Protein AF-A0AAW5TRW9-F1 (afdb_monomer_lite)

Foldseek 3Di:
DDDDDDPVVCVVFWDFPDWDDDPPDIDTDIDTDDDPCQVPPPVRDDPDDDDDDDCPDPPVVVVVVVVVVPPPDD

Structure (mmCIF, N/CA/C/O backbone):
data_AF-A0AAW5TRW9-F1
#
_entry.id   AF-A0AAW5TRW9-F1
#
loop_
_atom_site.group_PDB
_atom_site.id
_atom_site.type_symbol
_atom_site.label_atom_id
_atom_site.label_alt_id
_atom_site.label_comp_id
_atom_site.label_asym_id
_atom_site.label_entity_id
_atom_site.label_seq_id
_atom_site.pdbx_PDB_ins_code
_atom_site.Cartn_x
_atom_site.Cartn_y
_atom_site.Cartn_z
_atom_site.occupancy
_atom_site.B_iso_or_equiv
_atom_site.auth_seq_id
_atom_site.auth_comp_id
_atom_site.auth_asym_id
_atom_site.auth_atom_id
_atom_site.pdbx_PDB_model_num
ATOM 1 N N . MET A 1 1 ? -22.646 7.173 13.305 1.00 52.91 1 MET A N 1
ATOM 2 C CA . MET A 1 1 ? -21.799 6.174 12.624 1.00 52.91 1 MET A CA 1
ATOM 3 C C . MET A 1 1 ? -20.512 6.881 12.255 1.00 52.91 1 MET A C 1
ATOM 5 O O . MET A 1 1 ? -20.596 7.932 11.635 1.00 52.91 1 MET A O 1
ATOM 9 N N . ALA A 1 2 ? -19.365 6.406 12.733 1.00 61.03 2 ALA A N 1
ATOM 10 C CA . ALA A 1 2 ? -18.078 6.986 12.365 1.00 61.03 2 ALA A CA 1
ATOM 11 C C . ALA A 1 2 ? -17.642 6.385 11.023 1.00 61.03 2 ALA A C 1
ATOM 13 O O . ALA A 1 2 ? -17.746 5.176 10.837 1.00 61.03 2 ALA A O 1
ATOM 14 N N . GLN A 1 3 ? -17.204 7.222 10.086 1.00 65.75 3 GLN A N 1
ATOM 15 C CA . GLN A 1 3 ? -16.594 6.772 8.838 1.00 65.75 3 GLN A CA 1
ATOM 16 C C . GLN A 1 3 ? -15.080 6.875 8.996 1.00 65.75 3 GLN A C 1
ATOM 18 O O . GLN A 1 3 ? -14.554 7.945 9.297 1.00 65.75 3 GLN A O 1
ATOM 23 N N . LEU A 1 4 ? -14.393 5.749 8.833 1.00 73.19 4 LEU A N 1
ATOM 24 C CA . LEU A 1 4 ? -12.940 5.700 8.793 1.00 73.19 4 LEU A CA 1
ATOM 25 C C . LEU A 1 4 ? -12.478 6.274 7.448 1.00 73.19 4 LEU A C 1
ATOM 27 O O . LEU A 1 4 ? -12.825 5.741 6.396 1.00 73.19 4 LEU A O 1
ATOM 31 N N . ILE A 1 5 ? -11.693 7.348 7.489 1.00 80.06 5 ILE A N 1
ATOM 32 C CA . ILE A 1 5 ? -11.103 7.966 6.301 1.00 80.06 5 ILE A CA 1
ATOM 33 C 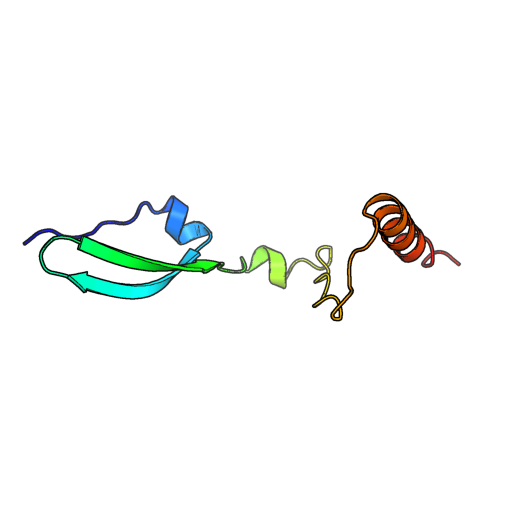C . ILE A 1 5 ? -9.592 7.813 6.415 1.00 80.06 5 ILE A C 1
ATOM 35 O O . ILE A 1 5 ? -8.974 8.355 7.331 1.00 80.06 5 ILE A O 1
ATOM 39 N N . LEU A 1 6 ? -9.005 7.059 5.490 1.00 83.00 6 LEU A N 1
ATOM 40 C CA . LEU A 1 6 ? -7.556 6.977 5.364 1.00 83.00 6 LEU A CA 1
ATOM 41 C C . LEU A 1 6 ? -7.038 8.185 4.572 1.00 83.00 6 LEU A C 1
ATOM 43 O O . LEU A 1 6 ? -7.652 8.551 3.565 1.00 83.00 6 LEU A O 1
ATOM 47 N N . PRO A 1 7 ? -5.912 8.794 4.983 1.00 86.50 7 PRO A N 1
ATOM 48 C CA . PRO A 1 7 ? -5.234 9.795 4.171 1.00 86.50 7 PRO A CA 1
ATOM 49 C C . PRO A 1 7 ? -4.908 9.236 2.783 1.00 86.50 7 PRO A C 1
ATOM 51 O O . PRO A 1 7 ? -4.396 8.121 2.656 1.00 86.50 7 PRO A O 1
ATOM 54 N N . SER A 1 8 ? -5.161 10.025 1.740 1.00 81.62 8 SER A N 1
ATOM 55 C CA . SER A 1 8 ? -4.890 9.632 0.350 1.00 81.62 8 SER A CA 1
ATOM 56 C C . SER A 1 8 ? -3.411 9.336 0.090 1.00 81.62 8 SER A C 1
ATOM 58 O O . SER A 1 8 ? -3.091 8.525 -0.772 1.00 81.62 8 SER A O 1
ATOM 60 N N . GLU A 1 9 ? -2.507 9.940 0.862 1.00 83.50 9 GLU A N 1
ATOM 61 C CA . GLU A 1 9 ? -1.066 9.674 0.802 1.00 83.50 9 GLU A CA 1
ATOM 62 C C . GLU A 1 9 ? -0.725 8.221 1.148 1.00 83.50 9 GLU A C 1
ATOM 64 O O . GLU A 1 9 ? 0.163 7.643 0.525 1.00 83.50 9 GLU A O 1
ATOM 69 N N . ILE A 1 10 ? -1.459 7.601 2.080 1.00 84.56 10 ILE A N 1
ATOM 70 C CA . ILE A 1 10 ? -1.283 6.178 2.398 1.00 84.56 10 ILE A CA 1
ATOM 71 C C . ILE A 1 10 ? -1.739 5.333 1.207 1.00 84.56 10 ILE A C 1
ATOM 73 O O . ILE A 1 10 ? -1.020 4.442 0.769 1.00 84.56 10 ILE A O 1
ATOM 77 N N . LEU A 1 11 ? -2.880 5.677 0.611 1.00 82.81 11 LEU A N 1
ATOM 78 C CA . LEU A 1 11 ? -3.438 4.955 -0.536 1.00 82.81 11 LEU A CA 1
ATOM 79 C C . LEU A 1 11 ? -2.636 5.139 -1.840 1.00 82.81 11 LEU A C 1
ATOM 81 O O . LEU A 1 11 ? -2.894 4.454 -2.824 1.00 82.81 11 LEU A O 1
ATOM 85 N N . SER A 1 12 ? -1.653 6.046 -1.859 1.00 82.88 12 SER A N 1
ATOM 86 C CA . SER A 1 12 ? -0.743 6.250 -2.997 1.00 82.88 12 SER A CA 1
ATOM 87 C C . SER A 1 12 ? 0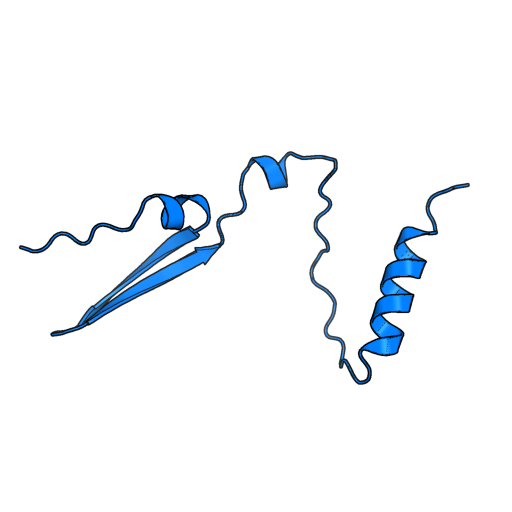.298 5.133 -3.134 1.00 82.88 12 SER A C 1
ATOM 89 O O . SER A 1 12 ? 0.704 4.803 -4.247 1.00 82.88 12 SER A O 1
ATOM 91 N N . ASN A 1 13 ? 0.727 4.552 -2.008 1.00 83.88 13 ASN A N 1
ATOM 92 C CA . ASN A 1 13 ? 1.752 3.500 -1.968 1.00 83.88 13 ASN A CA 1
ATOM 93 C C . ASN A 1 13 ? 1.255 2.200 -1.327 1.00 83.88 13 ASN A C 1
ATOM 95 O O . ASN A 1 13 ? 2.009 1.236 -1.272 1.00 83.88 13 ASN A O 1
ATOM 99 N N . PHE A 1 14 ? 0.032 2.174 -0.796 1.00 88.38 14 PHE A N 1
ATOM 100 C CA . PHE A 1 14 ? -0.500 1.014 -0.097 1.00 88.38 14 PHE A CA 1
ATOM 101 C C . PHE A 1 14 ? -1.931 0.705 -0.520 1.00 88.38 14 PHE A C 1
ATOM 103 O O . PHE A 1 14 ? -2.755 1.602 -0.697 1.00 88.38 14 PHE A O 1
ATOM 110 N N . GLU A 1 15 ? -2.237 -0.581 -0.624 1.00 88.00 15 GLU A N 1
ATOM 111 C CA . GLU A 1 15 ? -3.582 -1.097 -0.837 1.00 88.00 15 GLU A CA 1
ATOM 112 C C . GLU A 1 15 ? -4.128 -1.698 0.462 1.00 88.00 15 GLU A C 1
ATOM 114 O O . GLU A 1 15 ? -3.402 -2.322 1.239 1.00 88.00 15 GLU A O 1
ATOM 119 N N . VAL A 1 16 ? -5.423 -1.507 0.721 1.00 89.31 16 VAL A N 1
ATOM 120 C CA . VAL A 1 16 ? -6.088 -2.091 1.890 1.00 89.31 16 VAL A CA 1
ATOM 121 C C . VAL A 1 16 ? -6.431 -3.546 1.595 1.00 89.31 16 VAL A C 1
ATOM 123 O O . VAL A 1 16 ? -7.333 -3.827 0.812 1.00 89.31 16 VAL A O 1
ATOM 126 N N . VAL A 1 17 ? -5.754 -4.471 2.271 1.00 91.38 17 VAL A N 1
ATOM 127 C CA . VAL A 1 17 ? -5.972 -5.915 2.083 1.00 91.38 17 VAL A CA 1
ATOM 128 C C . VAL A 1 17 ? -6.948 -6.512 3.092 1.00 91.38 17 VAL A C 1
ATOM 130 O O . VAL A 1 17 ? -7.563 -7.545 2.827 1.00 91.38 17 VAL A O 1
ATOM 133 N N . ARG A 1 18 ? -7.107 -5.888 4.267 1.00 90.88 18 ARG A N 1
ATOM 134 C CA . ARG A 1 18 ? -8.054 -6.340 5.294 1.00 90.88 18 ARG A CA 1
ATOM 135 C C . ARG A 1 18 ? -8.392 -5.225 6.275 1.00 90.88 18 ARG A C 1
ATOM 137 O O . ARG A 1 18 ? -7.541 -4.407 6.612 1.00 90.88 18 ARG A O 1
ATOM 144 N N . VAL A 1 19 ? -9.617 -5.255 6.790 1.00 90.19 19 VAL A N 1
ATOM 145 C CA . VAL A 1 19 ? -10.049 -4.441 7.927 1.00 90.19 19 VAL A CA 1
ATOM 146 C C . VAL A 1 19 ? -10.687 -5.362 8.963 1.00 90.19 19 VAL A C 1
ATOM 148 O O . VAL A 1 19 ? -11.552 -6.165 8.621 1.00 90.19 19 VAL A O 1
ATOM 151 N N . GLU A 1 20 ? -10.241 -5.264 10.210 1.00 92.88 20 GLU A N 1
ATOM 152 C CA . GLU A 1 20 ? -10.823 -5.957 11.360 1.00 92.88 20 GLU A CA 1
ATOM 153 C C . GLU A 1 20 ? -11.296 -4.910 12.373 1.00 92.88 20 GLU A C 1
ATOM 155 O O . GLU A 1 20 ? -10.551 -3.994 12.725 1.00 92.88 20 GLU A O 1
ATOM 160 N N . GLU A 1 21 ? -12.540 -5.033 12.831 1.00 90.12 21 GLU A N 1
ATOM 161 C CA . GLU A 1 21 ? -13.151 -4.129 13.807 1.00 90.12 21 GLU A CA 1
ATOM 162 C C . GLU A 1 21 ? -13.443 -4.895 15.101 1.00 90.12 21 GLU A C 1
ATOM 164 O O . GLU A 1 21 ? -14.127 -5.918 15.102 1.00 90.12 21 GLU A O 1
ATOM 169 N N . GLU A 1 22 ? -12.901 -4.395 16.207 1.00 86.62 22 GLU A N 1
ATOM 170 C CA . GLU A 1 22 ? -13.132 -4.866 17.570 1.00 86.62 22 GLU A CA 1
ATOM 171 C C . GLU A 1 22 ? -13.780 -3.734 18.386 1.00 86.62 22 GLU A C 1
ATOM 173 O O . GLU A 1 22 ? -13.753 -2.570 17.988 1.00 86.62 22 GLU A O 1
ATOM 178 N N . ALA A 1 23 ? -14.341 -4.048 19.556 1.00 84.38 23 ALA A N 1
ATOM 179 C CA . ALA A 1 23 ? -15.173 -3.135 20.348 1.00 84.38 23 ALA A CA 1
ATOM 180 C C . ALA A 1 23 ? -14.572 -1.734 20.618 1.00 84.38 23 ALA A C 1
ATOM 182 O O . ALA A 1 23 ? -15.328 -0.785 20.819 1.00 84.38 23 ALA A O 1
ATOM 183 N N . SER A 1 24 ? -13.242 -1.584 20.631 1.00 88.12 24 SER A N 1
ATOM 184 C CA . SER A 1 24 ? -12.556 -0.294 20.815 1.00 88.12 24 SER A CA 1
ATOM 185 C C . SER A 1 24 ? -11.408 -0.041 19.833 1.00 88.12 24 SER A C 1
ATOM 187 O O . SER A 1 24 ? -10.637 0.898 20.035 1.00 88.12 24 SER A O 1
ATOM 189 N N . LEU A 1 25 ? -11.220 -0.899 18.827 1.00 88.06 25 LEU A N 1
ATOM 190 C CA . LEU A 1 25 ? -10.037 -0.878 17.969 1.00 88.06 25 LEU A CA 1
ATOM 191 C C . LEU A 1 25 ? -10.401 -1.266 16.540 1.00 88.06 25 LEU A C 1
ATOM 193 O O . LEU A 1 25 ? -11.078 -2.261 16.314 1.00 88.06 25 LEU A O 1
ATOM 197 N N . ILE A 1 26 ? -9.866 -0.523 15.577 1.00 89.62 26 ILE A N 1
ATOM 198 C CA . ILE A 1 26 ? -9.919 -0.887 14.163 1.00 89.62 26 ILE A CA 1
ATOM 199 C C . ILE A 1 26 ? -8.496 -1.217 13.720 1.00 89.62 26 ILE A C 1
ATOM 201 O O . ILE A 1 26 ? -7.585 -0.403 13.884 1.00 89.62 26 ILE A O 1
ATOM 205 N N . ARG A 1 27 ? -8.295 -2.415 13.173 1.00 91.56 27 ARG A N 1
ATOM 206 C CA . ARG A 1 27 ? -7.031 -2.869 12.587 1.00 91.56 27 ARG A CA 1
ATOM 207 C C . ARG A 1 27 ? -7.165 -2.857 11.074 1.00 91.56 27 ARG A C 1
ATOM 209 O O . ARG A 1 27 ? -8.043 -3.506 10.516 1.00 91.56 27 ARG A O 1
ATOM 216 N N . ILE A 1 28 ? -6.280 -2.127 10.412 1.00 91.56 28 ILE A N 1
ATOM 217 C CA . ILE A 1 28 ? -6.253 -2.006 8.955 1.00 91.56 28 ILE A CA 1
ATOM 218 C C . ILE A 1 28 ? -4.942 -2.617 8.494 1.00 91.56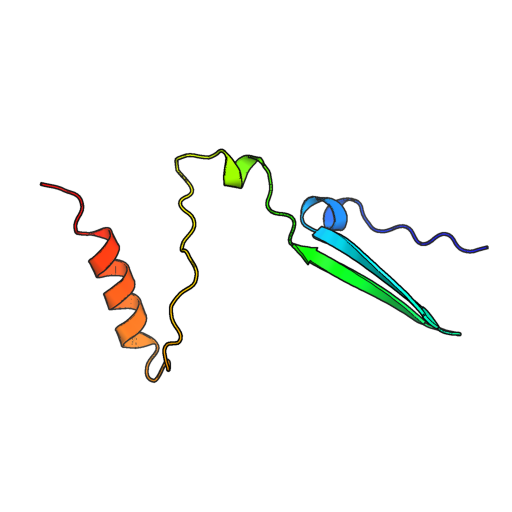 28 ILE A C 1
ATOM 220 O O . ILE A 1 28 ? -3.870 -2.198 8.930 1.00 91.56 28 ILE A O 1
ATOM 224 N N . TYR A 1 29 ? -5.036 -3.616 7.632 1.00 90.12 29 TYR A N 1
ATOM 225 C CA . TYR A 1 29 ? -3.893 -4.284 7.041 1.00 90.12 29 TYR A CA 1
ATOM 226 C C . TYR A 1 29 ? -3.658 -3.688 5.662 1.00 90.12 29 TYR A C 1
ATOM 228 O O . TYR A 1 29 ? -4.578 -3.612 4.841 1.00 90.12 29 TYR A O 1
ATOM 236 N N . LEU A 1 30 ? -2.423 -3.261 5.439 1.00 91.19 30 LEU A N 1
ATOM 237 C CA . LEU A 1 30 ? -1.976 -2.584 4.234 1.00 91.19 30 LEU A CA 1
ATOM 238 C C . LEU A 1 30 ? -0.884 -3.422 3.577 1.00 91.19 30 LEU A C 1
ATOM 240 O O . LEU A 1 30 ? 0.007 -3.902 4.279 1.00 91.19 30 LEU A O 1
ATOM 244 N N . ASP A 1 31 ? -0.959 -3.572 2.261 1.00 88.19 31 ASP A N 1
ATOM 245 C CA . ASP A 1 31 ? 0.114 -4.151 1.452 1.00 88.19 31 ASP A CA 1
ATOM 246 C C . ASP A 1 31 ? 0.703 -3.087 0.526 1.00 88.19 31 ASP A C 1
ATOM 248 O O . ASP A 1 31 ? 0.013 -2.137 0.150 1.00 88.19 31 ASP A O 1
ATOM 252 N N . GLU A 1 32 ? 1.987 -3.201 0.201 1.00 85.69 32 GLU A N 1
ATOM 253 C CA . GLU A 1 32 ? 2.679 -2.205 -0.620 1.00 85.69 32 GLU A CA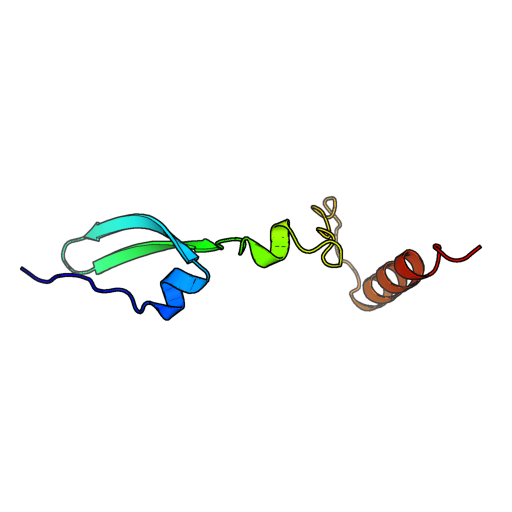 1
ATOM 254 C C . GLU A 1 32 ? 2.210 -2.297 -2.076 1.00 85.69 32 GLU A C 1
ATOM 256 O O . GLU A 1 32 ? 2.333 -3.332 -2.736 1.00 85.69 32 GLU A O 1
ATOM 261 N N . SER A 1 33 ? 1.681 -1.194 -2.606 1.00 79.62 33 SER A N 1
ATOM 262 C CA . SER A 1 33 ? 1.293 -1.109 -4.003 1.00 79.62 33 SER A CA 1
ATOM 263 C C . SER A 1 33 ? 2.516 -0.784 -4.858 1.00 79.62 33 SER A C 1
ATOM 265 O O . SER A 1 33 ? 3.167 0.257 -4.747 1.00 79.62 33 SER A O 1
ATOM 267 N N . VAL A 1 34 ? 2.843 -1.699 -5.768 1.00 73.06 34 VAL A N 1
ATOM 268 C CA . VAL A 1 34 ? 3.871 -1.436 -6.775 1.00 73.06 34 VAL A CA 1
ATOM 269 C C . VAL A 1 34 ? 3.300 -0.435 -7.774 1.00 73.06 34 VAL A C 1
ATOM 271 O O . VAL A 1 34 ? 2.410 -0.790 -8.553 1.00 73.06 34 VAL A O 1
ATOM 274 N N . LYS A 1 35 ? 3.814 0.802 -7.782 1.00 74.75 35 LYS A N 1
ATOM 275 C CA . LYS A 1 35 ? 3.384 1.807 -8.770 1.00 74.75 35 LYS A CA 1
ATOM 276 C C . LYS A 1 35 ? 3.584 1.277 -10.187 1.00 74.75 35 LYS A C 1
ATOM 278 O O . LYS A 1 35 ? 4.608 0.659 -10.484 1.00 74.75 35 LYS A O 1
ATOM 283 N N . ALA A 1 36 ? 2.620 1.551 -11.063 1.00 70.19 36 ALA A N 1
ATOM 284 C CA . ALA A 1 36 ? 2.698 1.176 -12.474 1.00 70.19 36 ALA A CA 1
ATOM 285 C C . ALA A 1 36 ? 3.980 1.716 -13.127 1.00 70.19 36 ALA A C 1
ATOM 287 O O . ALA A 1 36 ? 4.678 0.970 -13.810 1.00 70.19 36 ALA A O 1
ATOM 288 N N . ASP A 1 37 ? 4.365 2.945 -12.770 1.00 70.50 37 ASP A N 1
ATOM 289 C CA . ASP A 1 37 ? 5.605 3.585 -13.212 1.00 70.50 37 ASP A CA 1
ATOM 290 C C . ASP A 1 37 ? 6.859 2.769 -12.872 1.00 70.50 37 ASP A C 1
ATOM 292 O O . ASP A 1 37 ? 7.848 2.864 -13.582 1.00 70.50 37 ASP A O 1
ATOM 296 N N . TYR A 1 38 ? 6.854 1.946 -11.817 1.00 72.62 38 TYR A N 1
ATOM 297 C CA . TYR A 1 38 ? 7.975 1.048 -11.520 1.00 72.62 38 TYR A CA 1
ATOM 298 C C . TYR A 1 38 ? 7.959 -0.212 -12.383 1.00 72.62 38 TYR A C 1
ATOM 300 O O . TYR A 1 38 ? 9.019 -0.686 -12.773 1.00 72.62 38 TYR A O 1
ATOM 308 N N . LYS A 1 39 ? 6.774 -0.762 -12.679 1.00 68.81 39 LYS A N 1
ATOM 309 C CA . LYS A 1 39 ? 6.641 -1.970 -13.510 1.00 68.81 39 LYS A CA 1
ATOM 310 C C . LYS A 1 39 ? 6.980 -1.708 -14.972 1.00 68.81 39 LYS A C 1
ATOM 312 O O . LYS A 1 39 ? 7.512 -2.594 -15.630 1.00 68.81 39 LYS A O 1
ATOM 317 N N . GLU A 1 40 ? 6.643 -0.523 -15.469 1.00 72.69 40 GLU A N 1
ATOM 318 C CA . GLU A 1 40 ? 6.832 -0.163 -16.875 1.00 72.69 40 GLU A CA 1
ATOM 319 C C . GL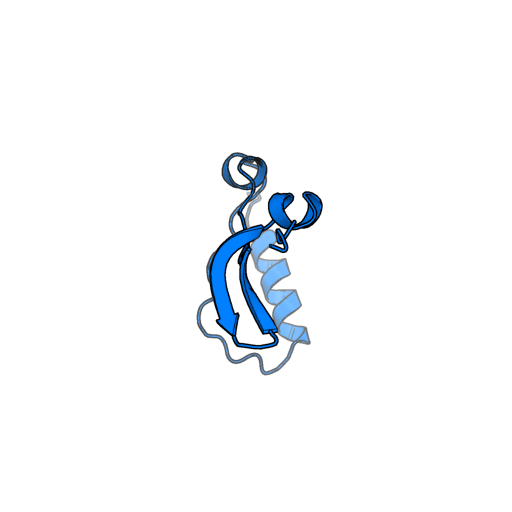U A 1 40 ? 8.142 0.577 -17.140 1.00 72.69 40 GLU A C 1
ATOM 321 O O . GLU A 1 40 ? 8.498 0.777 -18.299 1.00 72.69 40 GLU A O 1
ATOM 326 N N . ASN A 1 41 ? 8.882 0.976 -16.100 1.00 77.94 41 ASN A N 1
ATOM 327 C CA . ASN A 1 41 ? 10.146 1.671 -16.287 1.00 77.94 41 ASN A CA 1
ATOM 328 C C . ASN A 1 41 ? 11.265 0.681 -16.647 1.00 77.94 41 ASN A C 1
ATOM 330 O O . ASN A 1 41 ? 11.727 -0.062 -15.778 1.00 77.94 41 ASN A O 1
ATOM 334 N N . PRO A 1 42 ? 11.778 0.709 -17.893 1.00 75.31 42 PRO A N 1
ATOM 335 C CA . PRO A 1 42 ? 12.835 -0.199 -18.329 1.00 75.31 42 PRO A CA 1
ATOM 336 C C . PRO A 1 42 ? 14.183 0.068 -17.639 1.00 75.31 42 PRO A C 1
ATOM 338 O O . PRO A 1 42 ? 15.089 -0.752 -17.743 1.00 75.31 42 PRO A O 1
ATOM 341 N N . LEU A 1 43 ? 14.332 1.197 -16.934 1.00 80.62 43 LEU A N 1
ATOM 342 C CA . LEU A 1 43 ? 15.502 1.519 -16.110 1.00 80.62 43 LEU A CA 1
ATOM 343 C C . LEU A 1 43 ? 15.418 0.908 -14.703 1.00 80.62 43 LEU A C 1
ATOM 345 O O . LEU A 1 43 ? 16.381 0.992 -13.942 1.00 80.62 43 LEU A O 1
ATOM 349 N N . ILE A 1 44 ? 14.272 0.330 -14.332 1.00 72.06 44 ILE A N 1
ATOM 350 C CA . ILE A 1 44 ? 14.026 -0.247 -13.012 1.00 72.06 44 ILE A CA 1
ATOM 351 C C . ILE A 1 44 ? 13.904 -1.759 -13.171 1.00 72.06 44 ILE A C 1
ATOM 353 O O . ILE A 1 44 ? 12.850 -2.309 -13.474 1.00 72.06 44 ILE A O 1
ATOM 357 N N . GLU A 1 45 ? 15.023 -2.446 -12.964 1.00 68.00 45 GLU A N 1
ATOM 358 C CA . GLU A 1 45 ? 15.062 -3.904 -12.928 1.00 68.00 45 GLU A CA 1
ATOM 359 C C . GLU A 1 45 ? 14.673 -4.394 -11.526 1.00 68.00 45 GLU A C 1
ATOM 361 O O . GLU A 1 45 ? 15.214 -3.937 -10.512 1.00 68.00 45 GLU A O 1
ATOM 366 N N . SER A 1 46 ? 13.737 -5.345 -11.450 1.00 66.88 46 SER A N 1
ATOM 367 C CA . SER A 1 46 ? 13.441 -6.032 -10.192 1.00 66.88 46 SER A CA 1
ATOM 368 C C . SER A 1 46 ? 14.712 -6.711 -9.689 1.00 66.88 46 SER A C 1
ATOM 370 O O . SER A 1 46 ? 15.295 -7.542 -10.381 1.00 66.88 46 SER A O 1
ATOM 372 N N . LYS A 1 47 ? 15.129 -6.407 -8.455 1.00 69.88 47 LYS A N 1
ATOM 373 C CA . LYS A 1 47 ? 16.300 -7.049 -7.831 1.00 69.88 47 LYS A CA 1
ATOM 374 C C . LYS A 1 47 ? 16.104 -8.556 -7.589 1.00 69.88 47 LYS A C 1
ATOM 376 O O . LYS A 1 47 ? 17.058 -9.234 -7.210 1.00 69.88 47 LYS A O 1
ATOM 381 N N . GLY A 1 48 ? 14.899 -9.078 -7.838 1.00 65.50 48 GLY A N 1
ATOM 382 C CA . GLY A 1 48 ? 14.536 -10.467 -7.601 1.00 65.50 48 GLY A CA 1
ATOM 383 C C . GLY A 1 48 ? 14.537 -10.816 -6.113 1.00 65.50 48 GLY A C 1
ATOM 384 O O . GLY A 1 48 ? 15.007 -10.063 -5.260 1.00 65.50 48 GLY A O 1
ATOM 385 N N . PHE A 1 49 ? 14.007 -11.987 -5.781 1.00 61.91 49 PHE A N 1
ATOM 386 C CA . PHE A 1 49 ? 14.168 -12.516 -4.433 1.00 61.91 49 PHE A CA 1
ATOM 387 C C . PHE A 1 49 ? 15.600 -13.030 -4.279 1.00 61.91 49 PHE A C 1
ATOM 389 O O . PHE A 1 49 ? 16.039 -13.916 -5.016 1.00 61.91 49 PHE A O 1
ATOM 396 N N . CYS A 1 50 ? 16.345 -12.469 -3.326 1.00 64.31 50 CYS A N 1
ATOM 397 C CA . CYS A 1 50 ? 17.632 -13.034 -2.949 1.00 64.31 50 CYS A CA 1
ATOM 398 C C . CYS A 1 50 ? 17.388 -14.426 -2.350 1.00 64.31 50 CYS A C 1
ATOM 400 O O . CYS A 1 50 ? 16.531 -14.584 -1.477 1.00 64.31 50 CYS A O 1
ATOM 402 N N . HIS A 1 51 ? 18.126 -15.435 -2.820 1.00 67.88 51 HIS A N 1
ATOM 403 C CA . HIS A 1 51 ? 18.097 -16.769 -2.219 1.00 67.88 51 HIS A CA 1
ATOM 404 C C . HIS A 1 51 ? 18.409 -16.666 -0.722 1.00 67.88 51 HIS A C 1
ATOM 406 O O . HIS A 1 51 ? 19.116 -15.751 -0.299 1.00 67.88 51 HIS A O 1
ATOM 412 N N . VAL A 1 52 ? 17.901 -17.605 0.083 1.00 70.44 52 VAL A N 1
ATOM 413 C CA . VAL A 1 52 ? 18.163 -17.611 1.526 1.00 70.44 52 VAL A CA 1
ATOM 414 C C . VAL A 1 52 ? 19.676 -17.611 1.775 1.00 70.44 52 VAL A C 1
ATOM 416 O O . VAL A 1 52 ? 20.381 -18.574 1.479 1.00 70.44 52 VAL A O 1
ATOM 419 N N . VAL A 1 53 ? 20.194 -16.490 2.275 1.00 67.25 53 VAL A N 1
ATOM 420 C CA . VAL A 1 53 ? 21.610 -16.320 2.605 1.00 67.25 53 VAL A CA 1
ATOM 421 C C . VAL A 1 53 ? 21.739 -15.968 4.078 1.00 67.25 53 VAL A C 1
ATOM 423 O O . VAL A 1 53 ? 21.116 -15.031 4.574 1.00 67.25 53 VAL A O 1
ATOM 426 N N . THR A 1 54 ? 22.576 -16.712 4.797 1.00 67.62 54 THR A N 1
ATOM 427 C CA . THR A 1 54 ? 22.933 -16.380 6.178 1.00 67.62 54 THR A CA 1
ATOM 428 C C . THR A 1 54 ? 23.959 -15.250 6.156 1.00 67.62 54 THR A C 1
ATOM 430 O O . THR A 1 54 ? 25.147 -15.480 5.908 1.00 67.62 54 THR A O 1
ATOM 433 N N . ILE A 1 55 ? 23.512 -14.016 6.395 1.00 67.56 55 ILE A N 1
ATOM 434 C CA . ILE A 1 55 ? 24.391 -12.841 6.460 1.00 67.56 55 ILE A CA 1
ATOM 435 C C . ILE A 1 55 ? 25.236 -12.937 7.737 1.00 67.56 55 ILE A C 1
ATOM 437 O O . ILE A 1 55 ? 24.772 -12.633 8.830 1.00 67.56 55 ILE A O 1
ATOM 441 N N . ARG A 1 56 ? 26.488 -13.392 7.601 1.00 65.62 56 ARG A N 1
ATOM 442 C CA . ARG A 1 56 ? 27.461 -13.478 8.711 1.00 65.62 56 ARG A CA 1
ATOM 443 C C . ARG A 1 56 ? 28.397 -12.273 8.808 1.00 65.62 56 ARG A C 1
ATOM 445 O O . ARG A 1 56 ? 29.084 -12.127 9.810 1.00 65.62 56 ARG A O 1
ATOM 452 N N . ASN A 1 57 ? 28.443 -11.426 7.780 1.00 58.69 57 ASN A N 1
ATOM 453 C CA . ASN A 1 57 ? 29.243 -10.206 7.770 1.00 58.69 57 ASN A CA 1
ATOM 454 C C . ASN A 1 57 ? 28.690 -9.230 6.718 1.00 58.69 57 ASN A C 1
ATOM 456 O O . ASN A 1 57 ? 28.667 -9.548 5.529 1.00 58.69 57 ASN A O 1
ATOM 460 N N . PHE A 1 58 ? 28.252 -8.045 7.147 1.00 60.28 58 PHE A N 1
ATOM 461 C CA . PHE A 1 58 ? 27.709 -7.011 6.258 1.00 60.28 58 PHE A CA 1
ATOM 462 C C . PHE A 1 58 ? 28.772 -6.393 5.336 1.00 60.28 58 PHE A C 1
ATOM 464 O O . PHE A 1 58 ? 28.429 -5.876 4.275 1.00 60.28 58 PHE A O 1
ATOM 471 N N . GLN A 1 59 ? 30.057 -6.465 5.703 1.00 65.94 59 GLN A N 1
ATOM 472 C CA . GLN A 1 59 ? 31.132 -5.831 4.934 1.00 65.94 59 GLN A CA 1
ATOM 473 C C . GLN A 1 59 ? 31.381 -6.529 3.588 1.00 65.94 59 GLN A C 1
ATOM 475 O O . GLN A 1 59 ? 31.414 -5.859 2.561 1.00 65.94 59 GLN A O 1
ATOM 480 N N . GLY A 1 60 ? 31.447 -7.865 3.560 1.00 58.59 60 GLY A N 1
ATOM 481 C CA . GLY A 1 60 ? 31.681 -8.622 2.318 1.00 58.59 60 GLY A CA 1
ATOM 482 C C . GLY A 1 60 ? 30.469 -8.709 1.381 1.00 58.59 60 GLY A C 1
ATOM 483 O O . GL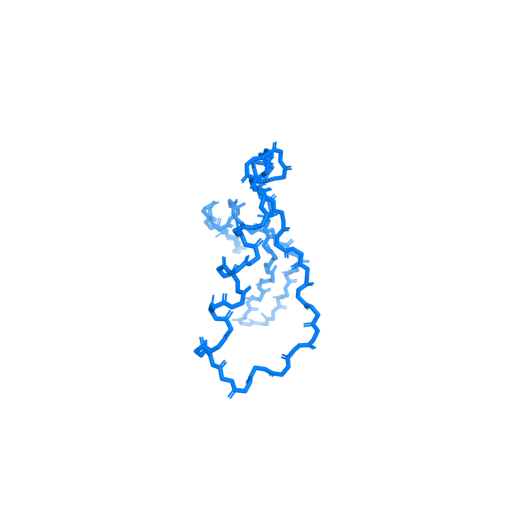Y A 1 60 ? 30.607 -9.057 0.212 1.00 58.59 60 GLY A O 1
ATOM 484 N N . PHE A 1 61 ? 29.263 -8.398 1.869 1.00 63.19 61 PHE A N 1
ATOM 485 C CA . PHE A 1 61 ? 28.053 -8.419 1.040 1.00 63.19 61 PHE A CA 1
ATOM 486 C C . PHE A 1 61 ? 27.972 -7.206 0.104 1.00 63.19 61 PHE A C 1
ATOM 488 O O . PHE A 1 61 ? 27.521 -7.342 -1.030 1.00 63.19 61 PHE A O 1
ATOM 495 N N . ARG A 1 62 ? 28.451 -6.032 0.547 1.00 58.19 62 ARG A N 1
ATOM 496 C CA . ARG A 1 62 ? 28.471 -4.821 -0.291 1.00 58.19 62 ARG A CA 1
ATOM 497 C C . ARG A 1 62 ? 29.377 -4.992 -1.508 1.00 58.19 62 ARG A C 1
ATOM 499 O O . ARG A 1 62 ? 28.983 -4.606 -2.601 1.00 58.19 62 ARG A O 1
ATOM 506 N N . GLU A 1 63 ? 30.538 -5.615 -1.323 1.00 59.72 63 GLU A N 1
ATOM 507 C CA . GLU A 1 63 ? 31.513 -5.860 -2.391 1.00 59.72 63 GLU A CA 1
ATOM 508 C C . GLU A 1 63 ? 30.959 -6.805 -3.469 1.00 59.72 63 GLU A C 1
ATOM 510 O O . GLU A 1 63 ? 31.036 -6.493 -4.652 1.00 59.72 63 GLU A O 1
ATOM 515 N N . LYS A 1 64 ? 30.254 -7.877 -3.075 1.00 59.66 64 LYS A N 1
ATOM 516 C CA . LYS A 1 64 ? 29.593 -8.793 -4.025 1.00 59.66 64 LYS A CA 1
ATOM 517 C C . LYS A 1 64 ? 28.471 -8.159 -4.848 1.00 59.66 64 LYS A C 1
ATOM 519 O O . LYS A 1 64 ? 28.204 -8.621 -5.955 1.00 59.66 64 LYS A O 1
ATOM 524 N N . ILE A 1 65 ? 27.771 -7.159 -4.309 1.00 59.53 65 ILE A N 1
ATOM 525 C CA . ILE A 1 65 ? 26.761 -6.421 -5.083 1.00 59.53 65 ILE A CA 1
ATOM 526 C C . ILE A 1 65 ? 27.446 -5.507 -6.104 1.00 59.53 65 ILE A C 1
ATOM 528 O O . ILE A 1 65 ? 27.018 -5.471 -7.251 1.00 59.53 65 ILE A O 1
ATOM 532 N N . LEU A 1 66 ? 28.536 -4.843 -5.711 1.00 57.53 66 LEU A N 1
ATOM 533 C CA . LEU A 1 66 ? 29.313 -3.963 -6.588 1.00 57.53 66 LEU A CA 1
ATOM 534 C C . LEU A 1 66 ? 30.010 -4.719 -7.731 1.00 57.53 66 LEU A C 1
ATOM 536 O O . LEU A 1 66 ? 30.049 -4.214 -8.847 1.00 57.53 66 LEU A O 1
ATOM 540 N N . GLU A 1 67 ? 30.514 -5.934 -7.491 1.00 55.47 67 GLU A N 1
ATOM 541 C CA . GLU A 1 67 ? 31.134 -6.765 -8.538 1.00 55.47 67 GLU A CA 1
ATOM 542 C C . GLU A 1 67 ? 30.130 -7.187 -9.620 1.00 55.47 67 GLU A C 1
ATOM 544 O O . GLU A 1 67 ? 30.456 -7.214 -10.805 1.00 55.47 67 GLU A O 1
ATOM 549 N N . LYS A 1 68 ? 28.884 -7.479 -9.230 1.00 53.00 68 LYS A N 1
ATOM 550 C CA . LYS A 1 68 ? 27.863 -7.986 -10.155 1.00 53.00 68 LYS A CA 1
ATOM 551 C C . LYS A 1 68 ? 27.323 -6.913 -11.110 1.00 53.00 68 LYS A C 1
ATOM 553 O O . LYS A 1 68 ? 26.849 -7.254 -12.191 1.00 53.00 68 LYS A O 1
ATOM 558 N N . ASP A 1 69 ? 27.433 -5.639 -10.737 1.00 53.50 69 ASP A N 1
ATOM 559 C CA . ASP A 1 69 ? 27.071 -4.503 -11.594 1.00 53.50 69 ASP A CA 1
ATOM 560 C C . ASP A 1 69 ? 28.209 -4.117 -12.577 1.00 53.50 69 ASP A C 1
ATOM 562 O O . ASP A 1 69 ? 27.975 -3.347 -13.506 1.00 53.50 69 ASP A O 1
ATOM 566 N N . GLY A 1 70 ? 29.424 -4.669 -12.421 1.00 50.78 70 GLY A N 1
ATOM 567 C CA . GLY A 1 70 ? 30.605 -4.358 -13.243 1.00 50.78 70 GLY A CA 1
ATOM 568 C C . GLY A 1 70 ? 30.873 -5.294 -14.432 1.00 50.78 70 GLY A C 1
ATOM 569 O O . GLY A 1 70 ? 31.784 -5.033 -15.212 1.00 50.78 70 GLY A O 1
ATOM 570 N N . GLU A 1 71 ? 30.100 -6.369 -14.608 1.00 51.50 71 GLU A N 1
ATOM 571 C CA . GLU A 1 71 ? 30.343 -7.397 -15.640 1.00 51.50 71 GLU A CA 1
ATOM 572 C C . GLU A 1 71 ? 29.425 -7.262 -16.877 1.00 51.50 71 GLU A C 1
ATOM 574 O O . GLU A 1 71 ? 29.052 -8.247 -17.517 1.00 51.50 71 GLU A O 1
ATOM 579 N N . LYS A 1 72 ? 29.037 -6.029 -17.235 1.00 50.38 72 LYS A N 1
ATOM 580 C CA . LYS A 1 72 ? 28.334 -5.717 -18.495 1.00 50.38 72 LYS A CA 1
ATOM 581 C C . LYS A 1 72 ? 28.983 -4.554 -19.248 1.00 50.38 72 LYS A C 1
ATOM 583 O O . LYS A 1 72 ? 28.309 -3.598 -19.605 1.00 50.38 72 LYS A O 1
ATOM 588 N N . GLU A 1 73 ? 30.273 -4.648 -19.539 1.00 44.28 73 GLU A N 1
ATOM 589 C CA . GLU A 1 73 ? 30.840 -3.892 -20.660 1.00 44.28 73 GLU A CA 1
ATOM 590 C C . GLU A 1 73 ? 31.973 -4.705 -21.295 1.00 44.28 73 GLU A C 1
ATOM 592 O O . GLU A 1 73 ? 33.048 -4.873 -20.720 1.00 44.28 73 GLU A O 1
ATOM 597 N N . LYS A 1 74 ? 31.689 -5.288 -22.461 1.00 38.22 74 LYS A N 1
ATOM 598 C CA . LYS A 1 74 ? 32.679 -5.858 -23.371 1.00 38.22 74 LYS A CA 1
ATOM 599 C C . LYS A 1 74 ? 32.334 -5.431 -24.787 1.00 38.22 74 LYS A C 1
ATOM 601 O O . LYS A 1 74 ? 31.123 -5.443 -25.101 1.00 38.22 74 LYS A O 1
#

pLDDT: mean 72.8, std 13.59, range [38.22, 92.88]

Radius of gyration: 20.13 Å; chains: 1; bounding box: 54×27×44 Å

Sequence (74 aa):
MAQLILPSEILSNFEVVRVEEEASLIRIYLDESVKADYKENPLIESKGFCHVVTIRNFQGFREKILEKDGEKEK

Organism: NCBI:txid165179

Secondary structure (DSSP, 8-state):
-PPP---HHHHHHEEEEEEEEETTEEEEEEEE---HHHHH-TT-----PPP----S-HHHHHHHHHHHTSS---